Protein AF-A0A2T6DRX7-F1 (afdb_monomer_lite)

Foldseek 3Di:
DDDDDDDDDPQRVVLLVVVCVVVVHDSVVVVVVVVVVLVVCVVDPVSVVVVVVCVVCVVPDDDCSGNCVVVPDPPDPPPPPPDDDDDD

Structure (mmCIF, N/CA/C/O backbone):
data_AF-A0A2T6DRX7-F1
#
_entry.id   AF-A0A2T6DRX7-F1
#
loop_
_atom_site.group_PDB
_atom_site.id
_atom_site.type_symbol
_atom_site.label_atom_id
_atom_site.label_alt_id
_atom_site.label_comp_id
_atom_site.label_asym_id
_atom_site.label_entity_id
_atom_site.label_seq_id
_atom_site.pdbx_PDB_ins_code
_atom_site.Cartn_x
_atom_site.Cartn_y
_atom_site.Cartn_z
_atom_site.occupancy
_atom_site.B_iso_or_equiv
_atom_site.auth_seq_id
_atom_site.auth_comp_id
_atom_site.auth_asym_id
_atom_site.auth_atom_id
_atom_site.pdbx_PDB_model_num
ATOM 1 N N . MET A 1 1 ? -14.477 -19.101 4.961 1.00 56.75 1 MET A N 1
ATOM 2 C CA . MET A 1 1 ? -14.078 -17.694 5.185 1.00 56.75 1 MET A CA 1
ATOM 3 C C . MET A 1 1 ? -14.042 -17.010 3.829 1.00 56.75 1 MET A C 1
ATOM 5 O O . MET A 1 1 ? -13.576 -17.658 2.896 1.00 56.75 1 MET A O 1
ATOM 9 N N . PRO A 1 2 ? -14.580 -15.791 3.670 1.00 78.12 2 PRO A N 1
ATOM 10 C CA . PRO A 1 2 ? -14.425 -15.061 2.416 1.00 78.12 2 PRO A CA 1
ATOM 11 C C . PRO A 1 2 ? -12.935 -14.785 2.179 1.00 78.12 2 PRO A C 1
ATOM 13 O O . PRO A 1 2 ? -12.227 -14.404 3.109 1.00 78.12 2 PRO A O 1
ATOM 16 N N . ALA A 1 3 ? -12.467 -15.009 0.954 1.00 82.94 3 ALA A N 1
ATOM 17 C CA . ALA A 1 3 ? -11.095 -14.735 0.545 1.00 82.94 3 ALA A CA 1
ATOM 18 C C . ALA A 1 3 ? -11.111 -13.681 -0.561 1.00 82.94 3 ALA A C 1
ATOM 20 O O . ALA A 1 3 ? -11.875 -13.796 -1.520 1.00 82.94 3 ALA A O 1
ATOM 21 N N . ILE A 1 4 ? -10.270 -12.660 -0.417 1.00 84.50 4 ILE A N 1
ATOM 22 C CA . ILE A 1 4 ? -10.040 -11.647 -1.446 1.00 84.50 4 ILE A CA 1
ATOM 23 C C . ILE A 1 4 ? -8.736 -12.019 -2.147 1.00 84.50 4 ILE A C 1
ATOM 25 O O . ILE A 1 4 ? -7.731 -12.258 -1.483 1.00 84.50 4 ILE A O 1
ATOM 29 N N . LYS A 1 5 ? -8.757 -12.080 -3.481 1.00 87.88 5 LYS A N 1
ATOM 30 C CA . LYS A 1 5 ? -7.556 -12.252 -4.305 1.00 87.88 5 LYS A CA 1
ATOM 31 C C . LYS A 1 5 ? -7.237 -10.927 -4.981 1.00 87.88 5 LYS A C 1
ATOM 33 O O . LYS A 1 5 ? -8.120 -10.339 -5.604 1.00 87.88 5 LYS A O 1
ATOM 38 N N . ILE A 1 6 ? -5.996 -10.474 -4.846 1.00 86.81 6 ILE A N 1
ATOM 39 C CA . ILE A 1 6 ? -5.486 -9.289 -5.534 1.00 86.81 6 ILE A CA 1
ATOM 40 C C . ILE A 1 6 ? -4.585 -9.795 -6.654 1.00 86.81 6 ILE A C 1
ATOM 42 O O . ILE A 1 6 ? -3.632 -10.525 -6.395 1.00 86.81 6 ILE A O 1
ATOM 46 N N . HIS A 1 7 ? -4.931 -9.449 -7.888 1.00 87.81 7 HIS A N 1
ATOM 47 C CA . HIS A 1 7 ? -4.081 -9.681 -9.048 1.00 87.81 7 HIS A CA 1
ATOM 48 C C . HIS A 1 7 ? -3.289 -8.403 -9.297 1.00 87.81 7 HIS A C 1
ATOM 50 O O . HIS A 1 7 ? -3.884 -7.326 -9.307 1.00 87.81 7 HIS A O 1
ATOM 56 N N . LEU A 1 8 ? -1.977 -8.551 -9.430 1.00 87.81 8 LEU A N 1
ATOM 57 C CA . LEU A 1 8 ? -1.031 -7.475 -9.677 1.00 87.81 8 LEU A CA 1
ATOM 58 C C . LEU A 1 8 ? -0.250 -7.824 -10.934 1.00 87.81 8 LEU A C 1
ATOM 60 O O . LEU A 1 8 ? 0.142 -8.983 -11.094 1.00 87.81 8 LEU A O 1
ATOM 64 N N . GLU A 1 9 ? -0.030 -6.835 -11.788 1.00 89.12 9 GLU A N 1
ATOM 65 C CA . GLU A 1 9 ? 0.900 -6.975 -12.909 1.00 89.12 9 GLU A CA 1
ATOM 66 C C . GLU A 1 9 ? 2.348 -6.981 -12.395 1.00 89.12 9 GLU A C 1
ATOM 68 O O . GLU A 1 9 ? 2.622 -6.570 -11.261 1.00 89.12 9 GLU A O 1
ATOM 73 N N . ASP A 1 10 ? 3.298 -7.435 -13.214 1.00 88.06 10 ASP A N 1
ATOM 74 C CA . ASP A 1 10 ? 4.706 -7.561 -12.811 1.00 88.06 10 ASP A CA 1
ATOM 75 C C . ASP A 1 10 ? 5.281 -6.229 -12.305 1.00 88.06 10 ASP A C 1
ATOM 77 O O . ASP A 1 10 ? 6.025 -6.194 -11.321 1.00 88.06 10 ASP A O 1
ATOM 81 N N . GLU A 1 11 ? 4.893 -5.113 -12.922 1.00 88.38 11 GLU A N 1
ATOM 82 C CA . GLU A 1 11 ? 5.356 -3.780 -12.543 1.00 88.38 11 GLU A CA 1
ATOM 83 C C . GLU A 1 11 ? 4.761 -3.278 -11.223 1.00 88.38 11 GLU A C 1
ATOM 85 O O . GLU A 1 11 ? 5.331 -2.389 -10.588 1.00 88.38 11 GLU A O 1
ATOM 90 N N . GLU A 1 12 ? 3.635 -3.844 -10.794 1.00 88.62 12 GLU A N 1
ATOM 91 C CA . GLU A 1 12 ? 3.051 -3.613 -9.476 1.00 88.62 12 GLU A CA 1
ATOM 92 C C . GLU A 1 12 ? 3.643 -4.593 -8.449 1.00 88.62 12 GLU A C 1
ATOM 94 O O . GLU A 1 12 ? 3.945 -4.250 -7.306 1.00 88.62 12 GLU A O 1
ATOM 99 N N . TYR A 1 13 ? 3.873 -5.839 -8.841 1.00 92.56 13 TYR A N 1
ATOM 100 C CA . TYR A 1 13 ? 4.364 -6.847 -7.916 1.00 92.56 13 TYR A CA 1
ATOM 101 C C . TYR A 1 13 ? 5.841 -6.637 -7.542 1.00 92.56 13 TYR A C 1
ATOM 103 O O . TYR A 1 13 ? 6.205 -6.726 -6.367 1.00 92.56 13 TYR A O 1
ATOM 111 N N . ALA A 1 14 ? 6.688 -6.271 -8.507 1.00 93.50 14 ALA A N 1
ATOM 112 C CA . ALA A 1 14 ? 8.123 -6.061 -8.312 1.00 93.50 14 ALA A CA 1
ATOM 113 C C . ALA A 1 14 ? 8.495 -5.079 -7.174 1.00 93.50 14 ALA A C 1
ATOM 115 O O . ALA A 1 14 ? 9.324 -5.441 -6.328 1.00 93.50 14 ALA A O 1
ATOM 116 N N . PRO A 1 15 ? 7.915 -3.865 -7.072 1.00 93.75 15 PRO A N 1
ATOM 117 C CA . PRO A 1 15 ? 8.221 -2.957 -5.967 1.00 93.75 15 PRO A CA 1
ATOM 118 C C . PRO A 1 15 ? 7.743 -3.491 -4.611 1.00 93.75 15 PRO A C 1
ATOM 120 O O . PRO A 1 15 ? 8.417 -3.258 -3.605 1.00 93.75 15 PRO A O 1
ATOM 123 N N . ILE A 1 16 ? 6.635 -4.242 -4.569 1.00 94.69 16 ILE A N 1
ATOM 124 C CA . ILE A 1 16 ? 6.140 -4.876 -3.337 1.00 94.69 16 ILE A CA 1
ATOM 125 C C . ILE A 1 16 ? 7.113 -5.961 -2.870 1.00 94.69 16 ILE A C 1
ATOM 127 O O . ILE A 1 16 ? 7.452 -5.987 -1.687 1.00 94.69 16 ILE A O 1
ATOM 131 N N . CYS A 1 17 ? 7.617 -6.803 -3.780 1.00 96.06 17 CYS A N 1
ATOM 132 C CA . CYS A 1 17 ? 8.656 -7.788 -3.466 1.00 96.06 17 CYS A CA 1
ATOM 133 C C . CYS A 1 17 ? 9.898 -7.129 -2.875 1.00 96.06 17 CYS A C 1
ATOM 135 O O . CYS A 1 17 ? 10.356 -7.536 -1.813 1.00 96.06 17 CYS A O 1
ATOM 137 N N . ARG A 1 18 ? 10.405 -6.060 -3.502 1.00 95.88 18 ARG A N 1
ATOM 138 C CA . ARG A 1 18 ? 11.595 -5.371 -2.986 1.00 95.88 18 ARG A CA 1
ATOM 139 C C . ARG A 1 18 ? 11.377 -4.784 -1.596 1.00 95.88 18 ARG A C 1
ATOM 141 O O . ARG A 1 18 ? 12.283 -4.854 -0.772 1.00 95.88 18 ARG A O 1
ATOM 148 N N . LEU A 1 19 ? 10.202 -4.214 -1.327 1.00 96.44 19 LEU A N 1
ATOM 149 C CA . LEU A 1 19 ? 9.878 -3.707 0.006 1.00 96.44 19 LEU A CA 1
ATOM 150 C C . LEU A 1 19 ? 9.796 -4.845 1.034 1.00 96.44 19 LEU A C 1
ATOM 152 O O . LEU A 1 19 ? 10.303 -4.702 2.144 1.00 96.44 19 LEU A O 1
ATOM 156 N N . ALA A 1 20 ? 9.186 -5.971 0.663 1.00 97.69 20 ALA A N 1
ATOM 157 C CA . ALA A 1 20 ? 9.107 -7.154 1.512 1.00 97.69 20 ALA A CA 1
ATOM 158 C C . ALA A 1 20 ? 10.511 -7.694 1.844 1.00 97.69 20 ALA A C 1
ATOM 160 O O . ALA A 1 20 ? 10.832 -7.879 3.018 1.00 97.69 20 ALA A O 1
ATOM 161 N N . ASP A 1 21 ? 11.380 -7.819 0.837 1.00 98.00 21 ASP A N 1
ATOM 162 C CA . ASP A 1 21 ? 12.770 -8.260 0.995 1.00 98.00 21 ASP A CA 1
ATOM 163 C C . ASP A 1 21 ? 13.567 -7.326 1.916 1.00 98.00 21 ASP A C 1
ATOM 165 O O . ASP A 1 21 ? 14.271 -7.787 2.816 1.00 98.00 21 ASP A O 1
ATOM 169 N N . GLN A 1 22 ? 13.429 -6.007 1.730 1.00 98.00 22 GLN A N 1
ATOM 170 C CA . GLN A 1 22 ? 14.090 -4.992 2.559 1.00 98.00 22 GLN A CA 1
ATOM 171 C C . GLN A 1 22 ? 13.677 -5.057 4.032 1.00 98.00 22 GLN A C 1
ATOM 173 O O . GLN A 1 22 ? 14.478 -4.731 4.907 1.00 98.00 22 GLN A O 1
ATOM 178 N N . LEU A 1 23 ? 12.430 -5.441 4.302 1.00 98.00 23 LEU A N 1
ATOM 179 C CA . LEU A 1 23 ? 11.877 -5.530 5.652 1.00 98.00 23 LEU A CA 1
ATOM 180 C C . LEU A 1 23 ? 11.954 -6.944 6.241 1.00 98.00 23 LEU A C 1
ATOM 182 O O . LEU A 1 23 ? 11.577 -7.126 7.397 1.00 98.00 23 LEU A O 1
ATOM 186 N N . HIS A 1 24 ? 12.452 -7.924 5.480 1.00 97.62 24 HIS A N 1
ATOM 187 C CA . HIS A 1 24 ? 12.451 -9.345 5.838 1.00 97.62 24 HIS A CA 1
ATOM 188 C C . HIS A 1 24 ? 11.045 -9.889 6.155 1.00 97.62 24 HIS A C 1
ATOM 190 O O . HIS A 1 24 ? 10.856 -10.636 7.116 1.00 97.62 24 HIS A O 1
ATOM 196 N N . LEU A 1 25 ? 10.059 -9.503 5.344 1.00 98.19 25 LEU A N 1
ATOM 197 C CA . LEU A 1 25 ? 8.654 -9.904 5.461 1.00 98.19 25 LEU A CA 1
ATOM 198 C C . LEU A 1 25 ? 8.172 -10.609 4.189 1.00 98.19 25 LEU A C 1
ATOM 200 O O . LEU A 1 25 ? 8.863 -10.624 3.172 1.00 98.19 25 LEU A O 1
ATOM 204 N N . SER A 1 26 ? 6.966 -11.179 4.233 1.00 97.00 26 SER A N 1
ATOM 205 C CA . SER A 1 26 ? 6.293 -11.676 3.032 1.00 97.00 26 SER A CA 1
ATOM 206 C C . SER A 1 26 ? 5.570 -10.548 2.286 1.00 97.00 26 SER A C 1
ATOM 208 O O . SER A 1 26 ? 5.211 -9.517 2.858 1.00 97.00 26 SER A O 1
ATOM 210 N N . THR A 1 27 ? 5.291 -10.747 0.997 1.00 95.31 27 THR A N 1
ATOM 211 C CA . THR A 1 27 ? 4.443 -9.825 0.220 1.00 95.31 27 THR A CA 1
ATOM 212 C C . THR A 1 27 ? 3.008 -9.768 0.762 1.00 95.31 27 THR A C 1
ATOM 214 O O . THR A 1 27 ? 2.359 -8.724 0.681 1.00 95.31 27 THR A O 1
ATOM 217 N N . GLU A 1 28 ? 2.535 -10.853 1.382 1.00 93.94 28 GLU A N 1
ATOM 218 C CA . GLU A 1 28 ? 1.240 -10.936 2.065 1.00 93.94 28 GLU A CA 1
ATOM 219 C C . GLU A 1 28 ? 1.181 -10.001 3.281 1.00 93.94 28 GLU A C 1
ATOM 221 O O . GLU A 1 28 ? 0.182 -9.303 3.464 1.00 93.94 28 GLU A O 1
ATOM 226 N N . ASP A 1 29 ? 2.265 -9.907 4.059 1.00 96.44 29 ASP A N 1
ATOM 227 C CA . ASP A 1 29 ? 2.364 -8.980 5.194 1.00 96.44 29 ASP A CA 1
ATOM 228 C C . ASP A 1 29 ? 2.274 -7.521 4.732 1.00 96.44 29 ASP A C 1
ATOM 230 O O . ASP A 1 29 ? 1.583 -6.708 5.351 1.00 96.44 29 ASP A O 1
ATOM 234 N N . ILE A 1 30 ? 2.923 -7.187 3.611 1.00 96.19 30 ILE A N 1
ATOM 235 C CA . ILE A 1 30 ? 2.855 -5.845 3.017 1.00 96.19 30 ILE A CA 1
ATOM 236 C C . ILE A 1 30 ? 1.425 -5.526 2.564 1.00 96.19 30 ILE A C 1
ATOM 238 O O . ILE A 1 30 ? 0.900 -4.453 2.878 1.00 96.19 30 ILE A O 1
ATOM 242 N N . ALA A 1 31 ? 0.768 -6.461 1.871 1.00 92.62 31 ALA A N 1
ATOM 243 C CA . ALA A 1 31 ? -0.613 -6.294 1.424 1.00 92.62 31 ALA A CA 1
ATOM 244 C C . ALA A 1 31 ? -1.576 -6.126 2.610 1.00 92.62 31 ALA A C 1
ATOM 246 O O . ALA A 1 31 ? -2.421 -5.226 2.615 1.00 92.62 31 ALA A O 1
ATOM 247 N N . TYR A 1 32 ? -1.415 -6.942 3.653 1.00 93.44 32 TYR A N 1
ATOM 248 C CA . TYR A 1 32 ? -2.220 -6.841 4.863 1.00 93.44 32 TYR A CA 1
ATOM 249 C C . TYR A 1 32 ? -1.992 -5.510 5.591 1.00 93.44 32 TYR A C 1
ATOM 251 O O . TYR A 1 32 ? -2.954 -4.852 5.995 1.00 93.44 32 TYR A O 1
ATOM 259 N N . ALA A 1 33 ? -0.740 -5.060 5.709 1.00 96.06 33 ALA A N 1
ATOM 260 C CA . ALA A 1 33 ? -0.405 -3.775 6.314 1.00 96.06 33 ALA A CA 1
ATOM 261 C C . ALA A 1 33 ? -1.030 -2.595 5.552 1.00 96.06 33 ALA A C 1
ATOM 263 O O . ALA A 1 33 ? -1.548 -1.667 6.181 1.00 96.06 33 ALA A O 1
ATOM 264 N N . ALA A 1 34 ? -1.038 -2.643 4.216 1.00 92.81 34 ALA A N 1
ATOM 265 C CA . ALA A 1 34 ? -1.691 -1.638 3.382 1.00 92.81 34 ALA A CA 1
ATOM 266 C C . ALA A 1 34 ? -3.206 -1.580 3.645 1.00 92.81 34 ALA A C 1
ATOM 268 O O . ALA A 1 34 ? -3.743 -0.495 3.884 1.00 92.81 34 ALA A O 1
ATOM 269 N N . ILE A 1 35 ? -3.880 -2.737 3.687 1.00 93.75 35 ILE A N 1
ATOM 270 C CA . ILE A 1 35 ? -5.314 -2.827 4.008 1.00 93.75 35 ILE A CA 1
ATOM 271 C C . ILE A 1 35 ? -5.583 -2.275 5.410 1.00 93.75 35 ILE A C 1
ATOM 273 O O . ILE A 1 35 ? -6.458 -1.426 5.578 1.00 93.75 35 ILE A O 1
ATOM 277 N N . ASN A 1 36 ? -4.820 -2.711 6.415 1.00 94.88 36 ASN A N 1
ATOM 278 C CA . ASN A 1 36 ? -4.987 -2.257 7.792 1.00 94.88 36 ASN A CA 1
ATOM 279 C C . ASN A 1 36 ? -4.845 -0.732 7.900 1.00 94.88 36 ASN A C 1
ATOM 281 O O . ASN A 1 36 ? -5.707 -0.061 8.467 1.00 94.88 36 ASN A O 1
ATOM 285 N N . ARG A 1 37 ? -3.795 -0.166 7.295 1.00 94.44 37 ARG A N 1
ATOM 286 C CA . ARG A 1 37 ? -3.543 1.279 7.31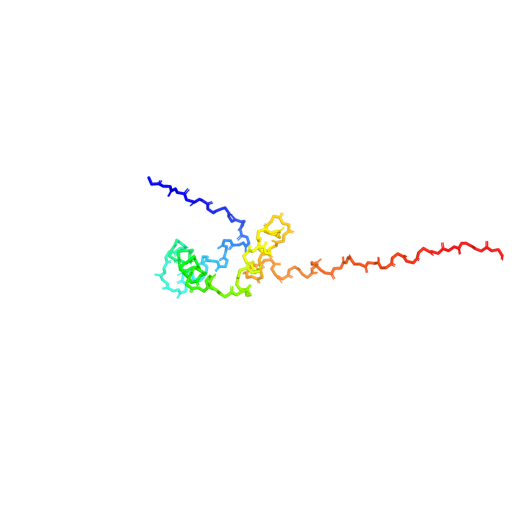6 1.00 94.44 37 ARG A CA 1
ATOM 287 C C . ARG A 1 37 ? -4.654 2.068 6.624 1.00 94.44 37 ARG A C 1
ATOM 289 O O . ARG A 1 37 ? -5.081 3.088 7.161 1.00 94.44 37 ARG A O 1
ATOM 296 N N . LEU A 1 38 ? -5.148 1.582 5.484 1.00 93.88 38 LEU A N 1
ATOM 297 C CA . LEU A 1 38 ? -6.261 2.201 4.766 1.00 93.88 38 LEU A CA 1
ATOM 298 C C . LEU A 1 38 ? -7.546 2.185 5.604 1.00 93.88 38 LEU A C 1
ATOM 300 O O . LEU A 1 38 ? -8.229 3.201 5.725 1.00 93.88 38 LEU A O 1
ATOM 304 N N . MET A 1 39 ? -7.853 1.051 6.236 1.00 95.19 39 MET A N 1
ATOM 305 C CA . MET A 1 39 ? -9.044 0.909 7.073 1.00 95.19 39 MET A CA 1
ATOM 306 C C . MET A 1 39 ? -8.982 1.787 8.326 1.00 95.19 39 MET A C 1
ATOM 308 O O . MET A 1 39 ? -9.989 2.408 8.675 1.00 95.19 39 MET A O 1
ATOM 312 N N . MET A 1 40 ? -7.811 1.918 8.957 1.00 95.81 40 MET A N 1
ATOM 313 C CA . MET A 1 40 ? -7.611 2.814 10.105 1.00 95.81 40 MET A CA 1
ATOM 314 C C . MET A 1 40 ? -7.875 4.287 9.770 1.00 95.81 40 MET A C 1
ATOM 316 O O . MET A 1 40 ? -8.287 5.043 10.643 1.00 95.81 40 MET A O 1
ATOM 320 N N . GLN A 1 41 ? -7.658 4.696 8.519 1.00 95.25 41 GLN A N 1
ATOM 321 C CA . GLN A 1 41 ? -7.828 6.081 8.066 1.00 95.25 41 GLN A CA 1
ATOM 322 C C . GLN A 1 41 ? -9.142 6.296 7.304 1.00 95.25 41 GLN A C 1
ATOM 324 O O . GLN A 1 41 ? -9.413 7.379 6.798 1.00 95.25 41 GLN A O 1
ATOM 329 N N . SER A 1 42 ? -10.002 5.278 7.247 1.00 92.00 42 SER A N 1
ATOM 330 C CA . SER A 1 42 ? -11.213 5.280 6.422 1.00 92.00 42 SER A CA 1
ATOM 331 C C . SER A 1 42 ? -12.286 6.284 6.848 1.00 92.00 42 SER A C 1
ATOM 333 O O . SER A 1 42 ? -13.280 6.432 6.143 1.00 92.00 42 SER A O 1
ATOM 335 N N . THR A 1 43 ? -12.152 6.967 7.986 1.00 93.12 43 THR A N 1
ATOM 336 C CA . THR A 1 43 ? -13.038 8.079 8.374 1.00 93.12 43 THR A CA 1
ATOM 337 C C . THR A 1 43 ? -12.652 9.402 7.721 1.00 93.12 43 THR A C 1
ATOM 339 O O . THR A 1 43 ? -13.482 10.307 7.684 1.00 93.12 43 THR A O 1
ATOM 342 N N . ASP A 1 44 ? -11.432 9.510 7.196 1.00 95.69 44 ASP A N 1
ATOM 343 C CA . ASP A 1 44 ? -10.960 10.685 6.475 1.00 95.69 44 ASP A CA 1
ATOM 344 C C . ASP A 1 44 ? -11.652 10.790 5.106 1.00 95.69 44 ASP A C 1
ATOM 346 O O . ASP A 1 44 ? -11.783 9.814 4.358 1.00 95.69 44 ASP A O 1
ATOM 350 N N . THR A 1 45 ? -12.138 11.990 4.789 1.00 93.56 45 THR A N 1
ATOM 351 C CA . THR A 1 45 ? -12.861 12.251 3.541 1.00 93.56 45 THR A CA 1
ATOM 352 C C . THR A 1 45 ? -11.931 12.174 2.332 1.00 93.56 45 THR A C 1
ATOM 354 O O . THR A 1 45 ? -12.360 11.678 1.288 1.00 93.56 45 THR A O 1
ATOM 357 N N . GLU A 1 46 ? -10.670 12.588 2.471 1.00 93.06 46 GLU A N 1
ATOM 358 C CA . GLU A 1 46 ? -9.673 12.507 1.398 1.00 93.06 46 GLU A CA 1
ATOM 359 C C . GLU A 1 46 ? -9.348 11.046 1.083 1.00 93.06 46 GLU A C 1
ATOM 361 O O . GLU A 1 46 ? -9.456 10.618 -0.064 1.00 93.06 46 GLU A O 1
ATOM 366 N N . ILE A 1 47 ? -9.117 10.227 2.113 1.00 92.94 47 ILE A N 1
ATOM 367 C CA . ILE A 1 47 ? -8.867 8.788 1.949 1.00 92.94 47 ILE A CA 1
ATOM 368 C C . ILE A 1 47 ? -10.056 8.082 1.286 1.00 92.94 47 ILE A C 1
ATOM 370 O O . ILE A 1 47 ? -9.884 7.236 0.408 1.00 92.94 47 ILE A O 1
ATOM 374 N N . ARG A 1 48 ? -11.295 8.441 1.644 1.00 93.00 48 ARG A N 1
ATOM 375 C CA . ARG A 1 48 ? -12.491 7.907 0.966 1.00 93.00 48 ARG A CA 1
ATOM 376 C C . ARG A 1 48 ? -12.555 8.303 -0.506 1.00 93.00 48 ARG A C 1
ATOM 378 O O . ARG A 1 48 ? -13.006 7.496 -1.324 1.00 93.00 48 ARG A O 1
ATOM 385 N N . ALA A 1 49 ? -12.165 9.533 -0.839 1.00 92.19 49 ALA A N 1
ATOM 386 C CA . ALA A 1 49 ? -12.086 9.985 -2.222 1.00 92.19 49 ALA A CA 1
ATOM 387 C C . ALA A 1 49 ? -11.019 9.190 -2.987 1.00 92.19 49 ALA A C 1
ATOM 389 O O . ALA A 1 49 ? -11.315 8.676 -4.066 1.00 92.19 49 ALA A O 1
ATOM 390 N N . ASP A 1 50 ? -9.853 8.968 -2.383 1.00 89.88 50 ASP A N 1
ATOM 391 C CA . ASP A 1 50 ? -8.761 8.187 -2.966 1.00 89.88 50 ASP A CA 1
ATOM 392 C C . ASP A 1 50 ? -9.142 6.727 -3.226 1.00 89.88 50 ASP A C 1
ATOM 394 O O . ASP A 1 50 ? -8.801 6.183 -4.278 1.00 89.88 50 ASP A O 1
ATOM 398 N N . ILE A 1 51 ? -9.906 6.085 -2.335 1.00 90.69 51 ILE A N 1
ATOM 399 C CA . ILE A 1 51 ? -10.426 4.723 -2.558 1.00 90.69 51 ILE A CA 1
ATOM 400 C C . ILE A 1 51 ? -11.300 4.678 -3.818 1.00 90.69 51 ILE A C 1
ATOM 402 O O . ILE A 1 51 ? -11.140 3.795 -4.666 1.00 90.69 51 ILE A O 1
ATOM 406 N N . ARG A 1 52 ? -12.223 5.639 -3.965 1.00 90.50 52 ARG A N 1
ATOM 407 C CA . ARG A 1 52 ? -13.111 5.724 -5.138 1.00 90.50 52 ARG A CA 1
ATOM 408 C C . ARG A 1 52 ? -12.332 6.040 -6.407 1.00 90.50 52 ARG A C 1
ATOM 410 O O . ARG A 1 52 ? -12.605 5.445 -7.446 1.00 90.50 52 ARG A O 1
ATOM 417 N N . GLN A 1 53 ? -11.359 6.940 -6.310 1.00 86.31 53 GLN A N 1
ATOM 418 C CA . GLN A 1 53 ? -10.497 7.292 -7.424 1.00 86.31 53 GLN A CA 1
ATOM 419 C C . GLN A 1 53 ? -9.710 6.057 -7.867 1.00 86.31 53 GLN A C 1
ATOM 421 O O . GLN A 1 53 ? -9.814 5.669 -9.022 1.00 86.31 53 GLN A O 1
ATOM 426 N N . THR A 1 54 ? -9.031 5.364 -6.949 1.00 85.75 54 THR A N 1
ATOM 427 C CA . THR A 1 54 ? -8.289 4.113 -7.213 1.00 85.75 54 THR A CA 1
ATOM 428 C C . THR A 1 54 ? -9.150 3.065 -7.905 1.00 85.75 54 THR A C 1
ATOM 430 O O . THR A 1 54 ? -8.724 2.469 -8.892 1.00 85.75 54 THR A O 1
ATOM 433 N N . HIS A 1 55 ? -10.397 2.884 -7.464 1.00 85.06 55 HIS A N 1
ATOM 434 C CA . HIS A 1 55 ? -11.342 2.011 -8.156 1.00 85.06 55 HIS A CA 1
ATOM 435 C C . HIS A 1 55 ? -11.557 2.411 -9.627 1.00 85.06 55 HIS A C 1
ATOM 437 O O . HIS A 1 55 ? -11.634 1.532 -10.482 1.00 85.06 55 HIS A O 1
ATOM 443 N N . ALA A 1 56 ? -11.641 3.709 -9.924 1.00 82.44 56 ALA A N 1
ATOM 444 C CA . ALA A 1 56 ? -11.880 4.217 -11.271 1.00 82.44 56 ALA A CA 1
ATOM 445 C C . ALA A 1 56 ? -10.674 4.067 -12.218 1.00 82.44 56 ALA A C 1
ATOM 447 O O . ALA A 1 56 ? -10.889 3.840 -13.404 1.00 82.44 56 ALA A O 1
ATOM 448 N N . TRP A 1 57 ? -9.428 4.181 -11.736 1.00 79.06 57 TRP A N 1
ATOM 449 C CA . TRP A 1 57 ? -8.245 4.180 -12.619 1.00 79.06 57 TRP A CA 1
ATOM 450 C C . TRP A 1 57 ? -7.404 2.900 -12.619 1.00 79.06 57 TRP A C 1
ATOM 452 O O . TRP A 1 57 ? -6.615 2.735 -13.548 1.00 79.06 57 TRP A O 1
ATOM 462 N N . ARG A 1 58 ? -7.575 1.975 -11.661 1.00 75.94 58 ARG A N 1
ATOM 463 C CA . ARG A 1 58 ? -6.730 0.763 -11.544 1.00 75.94 58 ARG A CA 1
ATOM 464 C C . ARG A 1 58 ? -6.717 -0.164 -12.768 1.00 75.94 58 ARG A C 1
ATOM 466 O O . ARG A 1 58 ? -5.848 -1.009 -12.871 1.00 75.94 58 ARG A O 1
ATOM 473 N N . GLY A 1 59 ? -7.701 -0.063 -13.662 1.00 69.56 59 GLY A N 1
ATOM 474 C CA . GLY A 1 59 ? -7.753 -0.860 -14.896 1.00 69.56 59 GLY A CA 1
ATOM 475 C C . GLY A 1 59 ? -7.108 -0.183 -16.108 1.00 69.56 59 GLY A C 1
ATOM 476 O O . GLY A 1 59 ? -7.061 -0.778 -17.178 1.00 69.56 59 GLY A O 1
ATOM 477 N N . SER A 1 60 ? -6.676 1.072 -15.976 1.00 73.62 60 SER A N 1
ATOM 478 C CA . SER A 1 60 ? -6.204 1.887 -17.103 1.00 73.62 60 SER A CA 1
ATOM 479 C C . SER A 1 60 ? -4.871 2.578 -16.844 1.00 73.62 60 SER A C 1
ATOM 481 O O . SER A 1 60 ? -4.288 3.102 -17.784 1.00 73.62 60 SER A O 1
ATOM 483 N N . ASN A 1 61 ? -4.393 2.605 -15.598 1.00 75.25 61 ASN A N 1
ATOM 484 C CA . ASN A 1 61 ? -3.144 3.257 -15.226 1.00 75.25 61 ASN A CA 1
ATOM 485 C C . ASN A 1 61 ? -2.407 2.449 -14.160 1.00 75.25 61 ASN A C 1
ATOM 487 O O . ASN A 1 61 ? -3.030 1.854 -13.282 1.00 75.25 61 ASN A O 1
ATOM 491 N N . LEU A 1 62 ? -1.081 2.517 -14.208 1.00 74.06 62 LEU A N 1
ATOM 492 C CA . LEU A 1 62 ? -0.211 1.936 -13.195 1.00 74.06 62 LEU A CA 1
ATOM 493 C C . LEU A 1 62 ? -0.199 2.796 -11.928 1.00 74.06 62 LEU A C 1
ATOM 495 O O . LEU A 1 62 ? -0.272 4.030 -12.005 1.00 74.06 62 LEU A O 1
ATOM 499 N N . PRO A 1 63 ? -0.083 2.175 -10.746 1.00 78.81 63 PRO A N 1
ATOM 500 C CA . PRO A 1 63 ? 0.055 2.913 -9.510 1.00 78.81 63 PRO A CA 1
ATOM 501 C C . PRO A 1 63 ? 1.354 3.713 -9.488 1.00 78.81 63 PRO A C 1
ATOM 503 O O . PRO A 1 63 ? 2.367 3.318 -10.056 1.00 78.81 63 PRO A O 1
ATOM 506 N N . ARG A 1 64 ? 1.346 4.840 -8.766 1.00 78.88 64 ARG A N 1
ATOM 507 C CA . ARG A 1 64 ? 2.513 5.740 -8.653 1.00 78.88 64 ARG A CA 1
ATOM 508 C C . ARG A 1 64 ? 3.771 5.059 -8.106 1.00 78.88 64 ARG A C 1
ATOM 510 O O . ARG A 1 64 ? 4.868 5.557 -8.318 1.00 78.88 64 ARG A O 1
ATOM 517 N N . TRP A 1 65 ? 3.596 3.975 -7.360 1.00 81.56 65 TRP A N 1
ATOM 518 C CA . TRP A 1 65 ? 4.672 3.168 -6.792 1.00 81.56 65 TRP A CA 1
ATOM 519 C C . TRP A 1 65 ? 5.090 1.995 -7.694 1.00 81.56 65 TRP A C 1
ATOM 521 O O . TRP A 1 65 ? 6.038 1.300 -7.344 1.00 81.56 65 TRP A O 1
ATOM 531 N N . GLY A 1 66 ? 4.403 1.774 -8.820 1.00 77.19 66 GLY A N 1
ATOM 532 C CA . GLY A 1 66 ? 4.744 0.761 -9.817 1.00 77.19 66 GLY A CA 1
ATOM 533 C C . GLY A 1 66 ? 6.044 1.090 -10.553 1.00 77.19 66 GLY A C 1
ATOM 534 O O . GLY A 1 66 ? 6.378 2.255 -10.777 1.00 77.19 66 GLY A O 1
ATOM 535 N N . ASP A 1 67 ? 6.784 0.065 -10.963 1.00 70.62 67 ASP A N 1
ATOM 536 C CA . ASP A 1 67 ? 8.136 0.218 -11.521 1.00 70.62 67 ASP A CA 1
ATOM 537 C C . ASP A 1 67 ? 8.190 0.834 -12.918 1.00 70.62 67 ASP A C 1
ATOM 539 O O . ASP A 1 67 ? 9.196 1.422 -13.325 1.00 70.62 67 ASP A O 1
ATOM 543 N N . SER A 1 68 ? 7.078 0.793 -13.634 1.00 60.03 68 SER A N 1
ATOM 544 C CA . SER A 1 68 ? 6.869 1.480 -14.904 1.00 60.03 68 SER A CA 1
ATOM 545 C C . SER A 1 68 ? 6.515 2.964 -14.739 1.00 60.03 68 SER A C 1
ATOM 547 O O . SER A 1 68 ? 6.331 3.651 -15.742 1.00 60.03 68 SER A O 1
ATOM 549 N N . ALA A 1 69 ? 6.551 3.528 -13.520 1.00 53.69 69 ALA A N 1
ATOM 550 C CA . ALA A 1 69 ? 6.491 4.978 -13.285 1.00 53.69 69 ALA A CA 1
ATOM 551 C C . ALA A 1 69 ? 7.684 5.763 -13.888 1.00 53.69 69 ALA A C 1
ATOM 553 O O . ALA A 1 69 ? 7.710 6.992 -13.835 1.00 53.69 69 ALA A O 1
ATOM 554 N N . ARG A 1 70 ? 8.664 5.077 -14.501 1.00 45.16 70 ARG A N 1
ATOM 555 C CA . ARG A 1 70 ? 9.670 5.680 -15.398 1.00 45.16 70 ARG A CA 1
ATOM 556 C C . ARG A 1 70 ? 9.239 5.780 -16.869 1.00 45.16 70 ARG A C 1
ATOM 558 O O . ARG A 1 70 ? 9.976 6.374 -17.651 1.00 45.16 70 ARG A O 1
ATOM 565 N N . SER A 1 71 ? 8.076 5.257 -17.262 1.00 44.84 71 SER A N 1
ATOM 566 C CA . SER A 1 71 ? 7.512 5.494 -18.594 1.00 44.84 71 SER A CA 1
ATOM 567 C C . SER A 1 71 ? 6.790 6.840 -18.593 1.00 44.84 71 SER A C 1
ATOM 569 O O . SER A 1 71 ? 5.616 6.975 -18.246 1.00 44.84 71 SER A O 1
ATOM 571 N N . VAL A 1 72 ? 7.564 7.870 -18.908 1.00 48.81 72 VAL A N 1
ATOM 572 C CA . VAL A 1 72 ? 7.152 9.256 -19.125 1.00 48.81 72 VAL A CA 1
ATOM 573 C C . VAL A 1 72 ? 6.184 9.315 -20.315 1.00 48.81 72 VAL A C 1
ATOM 575 O O . VAL A 1 72 ? 6.613 9.717 -21.375 1.00 48.81 72 VAL A O 1
ATOM 578 N N . HIS A 1 73 ? 4.918 8.886 -20.201 1.00 45.53 73 HIS A N 1
ATOM 579 C CA . HIS A 1 73 ? 3.910 9.109 -21.265 1.00 45.53 73 HIS A CA 1
ATOM 580 C C . HIS A 1 73 ? 2.432 9.145 -20.819 1.00 45.53 73 HIS A C 1
ATOM 582 O O . HIS A 1 73 ? 1.551 9.298 -21.658 1.00 45.53 73 HIS A O 1
ATOM 588 N N . ALA A 1 74 ? 2.101 9.101 -19.523 1.00 46.09 74 ALA A N 1
ATOM 589 C CA . ALA A 1 74 ? 0.691 9.182 -19.095 1.00 46.09 74 ALA A CA 1
ATOM 590 C C . ALA A 1 74 ? 0.083 10.608 -19.121 1.00 46.09 74 ALA A C 1
ATOM 592 O O . ALA A 1 74 ? -1.051 10.798 -18.685 1.00 46.09 74 ALA A O 1
ATOM 593 N N . TYR A 1 75 ? 0.808 11.621 -19.613 1.00 49.94 75 TYR A N 1
ATOM 594 C CA . TYR A 1 75 ? 0.288 12.987 -19.744 1.00 49.94 75 TYR A CA 1
ATOM 595 C C . TYR A 1 75 ? 0.760 13.671 -21.033 1.00 49.94 75 TYR A C 1
ATOM 597 O O . TYR A 1 75 ? 1.329 14.755 -21.011 1.00 49.94 75 TYR A O 1
ATOM 60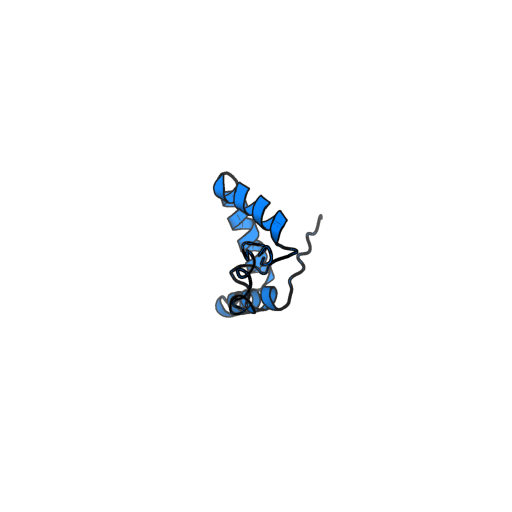5 N N . GLU A 1 76 ? 0.516 13.041 -22.179 1.00 47.88 76 GLU A N 1
ATOM 606 C CA . GLU A 1 76 ? 0.565 13.727 -23.473 1.00 47.88 76 GLU A CA 1
ATOM 607 C C . GLU A 1 76 ? -0.708 13.369 -24.246 1.00 47.88 76 GLU A C 1
ATOM 609 O O . GLU A 1 76 ? -0.815 12.319 -24.870 1.00 47.88 76 GLU A O 1
ATOM 614 N N . GLY A 1 77 ? -1.752 14.186 -24.081 1.00 51.78 77 GLY A N 1
ATOM 615 C CA . GLY A 1 77 ? -3.077 13.841 -24.598 1.00 51.78 77 GLY A CA 1
ATOM 616 C C . GLY A 1 77 ? -4.196 14.823 -24.273 1.00 51.78 77 GLY A C 1
ATOM 617 O O . GLY A 1 77 ? -5.324 14.402 -24.045 1.00 51.78 77 GLY A O 1
ATOM 618 N N . LYS A 1 78 ? -3.909 16.126 -24.264 1.00 43.19 78 LYS A N 1
ATOM 619 C CA . LYS A 1 78 ? -4.859 17.118 -24.779 1.00 43.19 78 LYS A CA 1
ATOM 620 C C . LYS A 1 78 ? -4.105 17.966 -25.790 1.00 43.19 78 LYS A C 1
ATOM 622 O O . LYS A 1 78 ? -3.617 19.042 -25.472 1.00 43.19 78 LYS A O 1
ATOM 627 N N . ALA A 1 79 ? -3.936 17.416 -26.991 1.00 45.81 79 ALA A N 1
ATOM 628 C CA . ALA A 1 79 ? -3.780 18.268 -28.153 1.00 45.81 79 ALA A CA 1
ATOM 629 C C . ALA A 1 79 ? -5.094 19.044 -28.251 1.00 45.81 79 ALA A C 1
ATOM 631 O O . ALA A 1 79 ? -6.144 18.446 -28.490 1.00 45.81 79 ALA A O 1
ATOM 632 N N . ASP A 1 80 ? -5.050 20.338 -27.945 1.00 48.69 80 ASP A N 1
ATOM 633 C CA . ASP A 1 80 ? -6.132 21.235 -28.310 1.00 48.69 80 ASP A CA 1
ATOM 634 C C . ASP A 1 80 ? -6.278 21.140 -29.832 1.00 48.69 80 ASP A C 1
ATOM 636 O O . ASP A 1 80 ? -5.394 21.542 -30.591 1.00 48.69 80 ASP A O 1
ATOM 640 N N . ASP A 1 81 ? -7.373 20.519 -30.265 1.00 51.75 81 ASP A N 1
ATOM 641 C CA . ASP A 1 81 ? -7.821 20.494 -31.650 1.00 51.75 81 ASP A CA 1
ATOM 642 C C . ASP A 1 81 ? -8.214 21.921 -32.042 1.00 51.75 81 ASP A C 1
ATOM 644 O O . ASP A 1 81 ? -9.369 22.332 -31.949 1.00 51.75 81 ASP A O 1
ATOM 648 N N . HIS A 1 82 ? -7.221 22.710 -32.442 1.00 45.75 82 HIS A N 1
ATOM 649 C CA . HIS A 1 82 ? -7.457 23.869 -33.283 1.00 45.75 82 HIS A CA 1
ATOM 650 C C . HIS A 1 82 ? -7.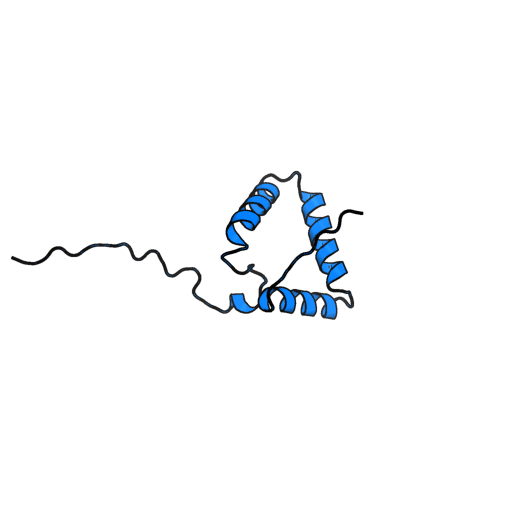363 23.420 -34.738 1.00 45.75 82 HIS A C 1
ATOM 652 O O . HIS A 1 82 ? -6.330 23.520 -35.398 1.00 45.75 82 HIS A O 1
ATOM 658 N N . SER A 1 83 ? -8.496 22.912 -35.216 1.00 46.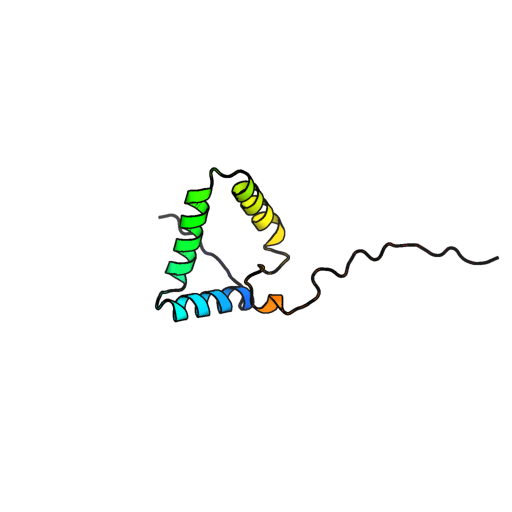78 83 SER A N 1
ATOM 659 C CA . SER A 1 83 ? -8.802 22.727 -36.625 1.00 46.78 83 SER A CA 1
ATOM 660 C C . SER A 1 83 ? -8.443 23.992 -37.419 1.00 46.78 83 SER A C 1
ATOM 662 O O . S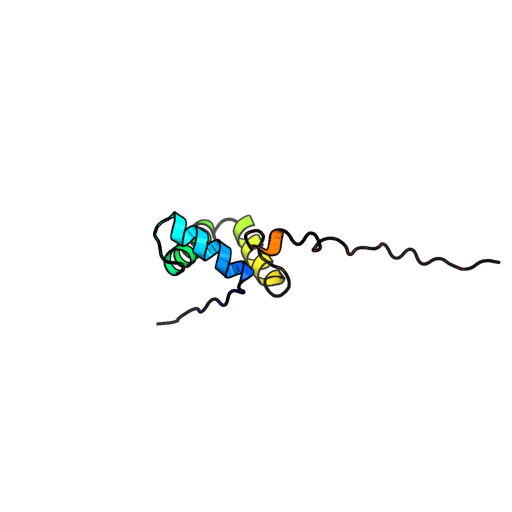ER A 1 83 ? -8.969 25.078 -37.168 1.00 46.78 83 SER A O 1
ATOM 664 N N . VAL A 1 84 ? -7.540 23.852 -38.386 1.00 55.38 84 VAL A N 1
ATOM 665 C CA . VAL A 1 84 ? -7.268 24.868 -39.410 1.00 55.38 84 VAL A CA 1
ATOM 666 C C . VAL A 1 84 ? -8.441 24.937 -40.398 1.00 55.38 84 VAL A C 1
ATOM 668 O O . VAL A 1 84 ? -8.847 23.891 -40.907 1.00 55.38 84 VAL A O 1
ATOM 671 N N . PRO A 1 85 ? -8.979 26.122 -40.744 1.00 57.66 85 PRO A N 1
ATOM 672 C CA . PRO A 1 85 ? -9.744 26.283 -41.968 1.00 57.66 85 PRO A CA 1
ATOM 673 C C . PRO A 1 85 ? -8.854 26.826 -43.091 1.00 57.66 85 PRO A C 1
ATOM 675 O O . PRO A 1 85 ? -8.007 27.695 -42.892 1.00 57.66 85 PRO A O 1
ATOM 678 N N . HIS A 1 86 ? -9.083 26.258 -44.270 1.00 52.22 86 HIS A N 1
ATOM 679 C CA . HIS A 1 86 ? -8.382 26.479 -45.526 1.00 52.22 86 HIS A CA 1
ATOM 680 C C . HIS A 1 86 ? -8.503 27.904 -46.090 1.00 52.22 86 HIS A C 1
ATO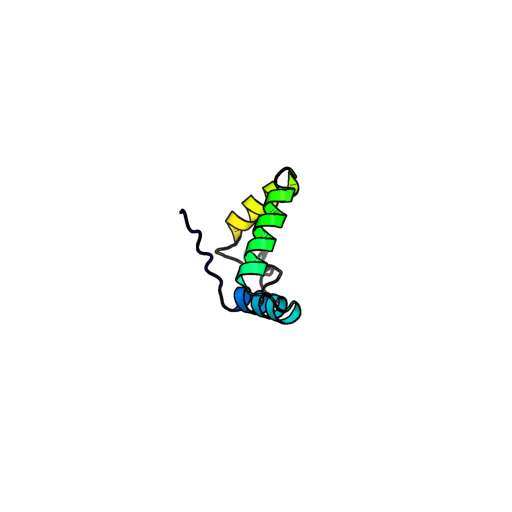M 682 O O . HIS A 1 86 ? -9.489 28.605 -45.866 1.00 52.22 86 HIS A O 1
ATOM 688 N N . GLU A 1 87 ? -7.482 28.249 -46.877 1.00 51.47 87 GLU A N 1
ATOM 689 C CA . GLU A 1 87 ? -7.329 29.420 -47.745 1.00 51.47 87 GLU A CA 1
ATOM 690 C C . GLU A 1 87 ? -8.548 29.745 -48.623 1.00 51.47 87 GLU A C 1
ATOM 692 O O . GLU A 1 87 ? -9.204 28.855 -49.171 1.00 51.47 87 GLU A O 1
ATOM 697 N N . ASN A 1 88 ? -8.743 31.049 -48.842 1.00 49.44 88 ASN A N 1
ATOM 698 C CA . ASN A 1 88 ? -8.935 31.633 -50.173 1.00 49.44 88 ASN A CA 1
ATOM 699 C C . ASN A 1 88 ? -8.443 33.084 -50.182 1.00 49.44 88 ASN A C 1
ATOM 701 O O . ASN A 1 88 ? -8.848 33.838 -49.267 1.00 49.44 88 ASN A O 1
#

Sequence (88 aa):
MPAIKIHLEDEEYAPICRLADQLHLSTEDIAYAAINRLMMQSTDTEIRADIRQTHAWRGSNLPRWGDSARSVHAYEGKADDHSVPHEN

Secondary structure (DSSP, 8-state):
---------HHHHHHHHHHHHHHT--HHHHHHHHHHHHHHTTTSHHHHHHHHHHHHHTTTS--TTSGGGG-TTTT-------PPPPP-

Radius of gyration: 19.3 Å; chains: 1; bounding box: 28×49×60 Å

pLDDT: mean 79.62, std 18.47, range [43.19, 98.19]